Protein AF-A0A2G2AUM2-F1 (afdb_monomer)

Secondary structure (DSSP, 8-state):
--SSSHHHHHHHT-SSHHHHHHHHHHHHHHHHHTTTGGG--TT----THHHHHHHT--HHHHHHHHHHHHHHHHHHHHHHHHHHHHHHHHTTT-S----HHHHHHHHHHHHHHHHTT-HHHHHHHHHHHH---HHHHHHHHHHHHHHHHHH-HHHHHHHHHHHHHHTT-

Nearest PDB structures (foldseek):
  3afe-assembly1_D  TM=2.253E-01  e=3.120E+00  Mycobacterium tuberculosis
  4k0j-assembly2_E  TM=2.359E-01  e=4.151E+00  Cupriavidus metallidurans CH34
  7zqy-assembly1_C  TM=2.023E-01  e=3.431E+00  Thermochaetoides thermophila

Mean predicted aligned error: 3.91 Å

Radius of gyration: 15.8 Å; Cα contacts (8 Å, |Δi|>4): 182; chains: 1; bounding box: 36×36×43 Å

Solvent-accessible surface area (backbone atoms only — not comparable to full-atom values): 9398 Å² total; per-residue (Å²): 142,78,77,85,58,56,67,53,51,52,46,73,67,38,93,43,54,67,56,24,47,52,49,22,51,54,50,28,49,57,38,27,70,50,87,41,37,92,70,71,43,70,84,68,72,88,66,63,63,65,33,30,66,76,68,72,48,58,66,70,61,52,51,49,52,49,52,52,45,34,53,50,49,53,52,47,39,53,52,50,48,52,53,50,49,53,51,56,60,46,50,78,81,40,89,85,75,84,56,61,69,60,26,52,53,26,51,58,52,31,55,54,26,54,70,56,60,35,62,56,56,31,57,40,27,54,44,51,52,72,60,82,55,63,70,60,43,46,53,38,46,48,32,46,42,20,51,47,30,70,74,42,39,67,60,37,42,52,44,51,54,55,50,57,58,59,77,73,112

Structure (mmCIF, N/CA/C/O backbone):
data_AF-A0A2G2AUM2-F1
#
_entry.id   AF-A0A2G2AUM2-F1
#
loop_
_atom_site.group_PDB
_atom_site.id
_atom_site.type_symbol
_atom_site.label_atom_id
_atom_site.label_alt_id
_atom_site.label_comp_id
_atom_site.label_asym_id
_atom_site.label_entity_id
_atom_site.label_seq_id
_atom_site.pdbx_PDB_ins_code
_atom_site.Cartn_x
_atom_site.Cartn_y
_atom_site.Cartn_z
_atom_site.occupancy
_atom_site.B_iso_or_equiv
_atom_site.auth_seq_id
_atom_site.auth_comp_id
_atom_site.auth_asym_id
_atom_site.auth_atom_id
_atom_site.pdbx_PDB_model_num
ATOM 1 N N . MET A 1 1 ? 10.108 13.752 -17.654 1.00 34.56 1 MET A N 1
ATOM 2 C CA . MET A 1 1 ? 9.599 12.377 -17.464 1.00 34.56 1 MET A CA 1
ATOM 3 C C . MET A 1 1 ? 9.176 12.314 -15.997 1.00 34.56 1 MET A C 1
ATOM 5 O O . MET A 1 1 ? 9.895 11.766 -15.191 1.00 34.56 1 MET A O 1
ATOM 9 N N . ASP A 1 2 ? 8.094 13.023 -15.636 1.00 37.75 2 ASP A N 1
ATOM 10 C CA . ASP A 1 2 ? 7.874 13.553 -14.262 1.00 37.75 2 ASP A CA 1
ATOM 11 C C . ASP A 1 2 ? 6.519 13.171 -13.637 1.00 37.75 2 ASP A C 1
ATOM 13 O O . ASP A 1 2 ? 6.120 13.677 -12.591 1.00 37.75 2 ASP A O 1
ATOM 17 N N . THR A 1 3 ? 5.734 12.322 -14.298 1.00 42.06 3 THR A N 1
ATOM 18 C CA . THR A 1 3 ? 4.300 12.204 -13.984 1.00 42.06 3 THR A CA 1
ATOM 19 C C . THR A 1 3 ? 3.973 11.123 -12.947 1.00 42.06 3 THR A C 1
ATOM 21 O O . THR A 1 3 ? 2.879 11.147 -12.388 1.00 42.06 3 THR A O 1
ATOM 24 N N . ASN A 1 4 ? 4.909 10.216 -12.641 1.00 46.66 4 ASN A N 1
ATOM 25 C CA . ASN A 1 4 ? 4.619 8.977 -11.905 1.00 46.66 4 ASN A CA 1
ATOM 26 C C . ASN A 1 4 ? 4.802 9.034 -10.376 1.00 46.66 4 ASN A C 1
ATOM 28 O O . ASN A 1 4 ? 4.373 8.110 -9.700 1.00 46.66 4 ASN A O 1
ATOM 32 N N . ILE A 1 5 ? 5.369 10.107 -9.808 1.00 58.72 5 ILE A N 1
ATOM 33 C CA . ILE A 1 5 ? 5.572 10.247 -8.342 1.00 58.72 5 ILE A CA 1
ATOM 34 C C . ILE A 1 5 ? 4.572 11.257 -7.730 1.00 58.72 5 ILE A C 1
ATOM 36 O O . ILE A 1 5 ? 4.467 11.425 -6.516 1.00 58.72 5 ILE A O 1
ATOM 40 N N . LYS A 1 6 ? 3.754 11.920 -8.560 1.00 70.81 6 LYS A N 1
ATOM 41 C CA . LYS A 1 6 ? 2.962 13.088 -8.145 1.00 70.81 6 LYS A CA 1
ATOM 42 C C . LYS A 1 6 ? 1.960 12.794 -7.022 1.00 70.81 6 LYS A C 1
ATOM 44 O O . LYS A 1 6 ? 1.767 13.650 -6.164 1.00 70.81 6 LYS A O 1
ATOM 49 N N . TYR A 1 7 ? 1.310 11.627 -7.012 1.00 80.69 7 TYR A N 1
ATOM 50 C CA . TYR A 1 7 ? 0.273 11.346 -6.013 1.00 80.69 7 TYR A CA 1
ATOM 51 C C . TYR A 1 7 ? 0.832 10.972 -4.648 1.00 80.69 7 TYR A C 1
ATOM 53 O O . TYR A 1 7 ? 0.304 11.439 -3.642 1.00 80.69 7 TYR A O 1
ATOM 61 N N . ILE A 1 8 ? 1.915 10.202 -4.586 1.00 80.62 8 ILE A N 1
ATOM 62 C CA . ILE A 1 8 ? 2.506 9.882 -3.284 1.00 80.62 8 ILE A CA 1
ATOM 63 C C . ILE A 1 8 ? 3.195 11.107 -2.692 1.00 80.62 8 ILE A C 1
ATOM 65 O O . ILE A 1 8 ? 3.037 11.361 -1.502 1.00 80.62 8 ILE A O 1
ATOM 69 N N . ASP A 1 9 ? 3.826 11.946 -3.512 1.00 85.69 9 ASP A N 1
ATOM 70 C CA . ASP A 1 9 ? 4.330 13.238 -3.049 1.00 85.69 9 ASP A CA 1
ATOM 71 C C . ASP A 1 9 ? 3.231 14.106 -2.421 1.00 85.69 9 ASP A C 1
ATOM 73 O O . ASP A 1 9 ? 3.458 14.718 -1.378 1.00 85.69 9 ASP A O 1
ATOM 77 N N . LEU A 1 10 ? 2.028 14.134 -3.007 1.00 87.69 10 LEU A N 1
ATOM 78 C CA . LEU A 1 10 ? 0.884 14.850 -2.432 1.00 87.69 10 LEU A CA 1
ATOM 79 C C . LEU A 1 10 ? 0.480 14.289 -1.061 1.00 87.69 10 LEU A C 1
ATOM 81 O O . LEU A 1 10 ? 0.184 15.061 -0.146 1.00 87.69 10 LEU A O 1
ATOM 85 N N . LEU A 1 11 ? 0.503 12.966 -0.890 1.00 88.75 11 LEU A N 1
ATOM 86 C CA . LEU A 1 11 ? 0.212 12.324 0.395 1.00 88.75 11 LEU A CA 1
ATOM 87 C C . LEU A 1 11 ? 1.290 12.656 1.433 1.00 88.75 11 LEU A C 1
ATOM 89 O O . LEU A 1 11 ? 0.982 13.173 2.507 1.00 88.75 11 LEU A O 1
ATOM 93 N N . LEU A 1 12 ? 2.561 12.439 1.093 1.00 87.44 12 LEU A N 1
ATOM 94 C CA . LEU A 1 12 ? 3.686 12.621 2.012 1.00 87.44 12 LEU A CA 1
ATOM 95 C C . LEU A 1 12 ? 3.892 14.092 2.398 1.00 87.44 12 LEU A C 1
ATOM 97 O O . LEU A 1 12 ? 4.209 14.391 3.549 1.00 87.44 12 LEU A O 1
ATOM 101 N N . LYS A 1 13 ? 3.675 15.032 1.472 1.00 89.94 13 LYS A N 1
ATOM 102 C CA . LYS A 1 13 ? 3.875 16.477 1.691 1.00 89.94 13 LYS A CA 1
ATOM 103 C C . LYS A 1 13 ? 2.615 17.202 2.177 1.00 89.94 13 LYS A C 1
ATOM 105 O O . LYS A 1 13 ? 2.611 18.427 2.243 1.00 89.94 13 LYS A O 1
ATOM 110 N N . SER A 1 14 ? 1.553 16.478 2.534 1.00 91.50 14 SER A N 1
ATOM 111 C CA . SER A 1 14 ? 0.342 17.083 3.106 1.00 91.50 14 SER A CA 1
ATOM 112 C C . SER A 1 14 ? 0.668 17.872 4.383 1.00 91.50 14 SER A C 1
ATOM 114 O O . SER A 1 14 ? 1.454 17.418 5.208 1.00 91.50 14 SER A O 1
ATOM 116 N N . ASN A 1 15 ? 0.072 19.050 4.571 1.00 91.56 15 ASN A N 1
ATOM 117 C CA . ASN A 1 15 ? 0.380 19.945 5.698 1.00 91.56 15 ASN A CA 1
ATOM 118 C C . ASN A 1 15 ? -0.443 19.647 6.962 1.00 91.56 15 ASN A C 1
ATOM 120 O O . ASN A 1 15 ? -0.211 20.243 8.011 1.00 91.56 15 ASN A O 1
ATOM 124 N N . SER A 1 16 ? -1.439 18.767 6.860 1.00 96.06 16 SER A N 1
ATOM 125 C CA . SER A 1 16 ? -2.282 18.338 7.976 1.00 96.06 16 SER A CA 1
ATOM 126 C C . SER A 1 16 ? -2.841 16.938 7.731 1.00 96.06 16 SER A C 1
ATOM 128 O O . SER A 1 16 ? -2.901 16.483 6.586 1.00 96.06 16 SER A O 1
ATOM 130 N N . GLU A 1 17 ? -3.292 16.280 8.803 1.00 97.00 17 GLU A N 1
ATOM 131 C CA . GLU A 1 17 ? -4.007 14.999 8.736 1.00 97.00 17 GLU A CA 1
ATOM 132 C C . GLU A 1 17 ? -5.243 15.095 7.828 1.00 97.00 17 GLU A C 1
ATOM 134 O O . GLU A 1 17 ? -5.440 14.243 6.966 1.00 97.00 17 GLU A O 1
ATOM 139 N N . GLN A 1 18 ? -6.025 16.172 7.961 1.00 97.38 18 GLN A N 1
ATOM 140 C CA . GLN A 1 18 ? -7.240 16.387 7.174 1.00 97.38 18 GLN A CA 1
ATOM 141 C C . GLN A 1 18 ? -6.938 16.502 5.676 1.00 97.38 18 GLN A C 1
ATOM 143 O O . GLN A 1 18 ? -7.568 15.832 4.863 1.00 97.38 18 GLN A O 1
ATOM 148 N N . GLN A 1 19 ? -5.928 17.296 5.308 1.00 96.88 19 GLN A N 1
ATOM 149 C CA . GLN A 1 19 ? -5.515 17.422 3.910 1.00 96.88 19 GLN A CA 1
ATOM 150 C C . GLN A 1 19 ? -5.014 16.084 3.347 1.00 96.88 19 GLN A C 1
ATOM 152 O O . GLN A 1 19 ? -5.299 15.741 2.203 1.00 96.88 19 GLN A O 1
ATOM 157 N N . MET A 1 20 ? -4.275 15.314 4.147 1.00 97.19 20 MET A N 1
ATOM 158 C CA . 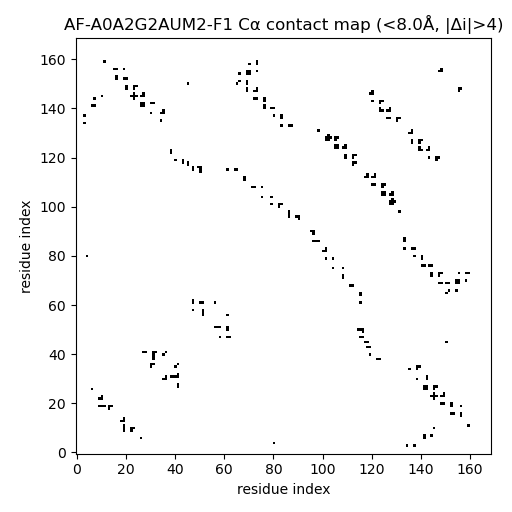MET A 1 20 ? -3.785 13.999 3.741 1.00 97.19 20 MET A CA 1
ATOM 159 C C . MET A 1 20 ? -4.935 13.013 3.519 1.00 97.19 20 MET A C 1
ATOM 161 O O . MET A 1 20 ? -4.917 12.263 2.545 1.00 97.19 20 MET A O 1
ATOM 165 N N . LEU A 1 21 ? -5.945 13.039 4.391 1.00 97.00 21 LEU A N 1
ATOM 166 C CA . LEU A 1 21 ? -7.158 12.240 4.258 1.00 97.00 21 LEU A CA 1
ATOM 167 C C . LEU A 1 21 ? -7.942 12.605 2.989 1.00 97.00 21 LEU A C 1
ATOM 169 O O . LEU A 1 21 ? -8.374 11.713 2.260 1.00 97.00 21 LEU A O 1
ATOM 173 N N . GLU A 1 22 ? -8.116 13.893 2.700 1.00 96.62 22 GLU A N 1
ATOM 174 C CA . GLU A 1 22 ? -8.769 14.366 1.470 1.00 96.62 22 GLU A CA 1
ATOM 175 C C . GLU A 1 22 ? -8.015 13.880 0.227 1.00 96.62 22 GLU A C 1
ATOM 177 O O . GLU A 1 22 ? -8.595 13.210 -0.629 1.00 96.62 22 GLU A O 1
ATOM 182 N N . ASN A 1 23 ? -6.696 14.089 0.192 1.00 95.88 23 ASN A N 1
ATOM 183 C CA . ASN A 1 23 ? -5.840 13.609 -0.891 1.00 95.88 23 ASN A CA 1
ATOM 184 C C . ASN A 1 23 ? -5.935 12.083 -1.067 1.00 95.88 23 ASN A C 1
ATOM 186 O O . ASN A 1 23 ? -6.045 11.592 -2.191 1.00 95.88 23 ASN A O 1
ATOM 190 N N . ALA A 1 24 ? -5.915 11.318 0.030 1.00 96.25 24 ALA A N 1
ATOM 191 C CA . ALA A 1 24 ? -6.027 9.861 -0.006 1.00 96.25 24 ALA A CA 1
ATOM 192 C C . ALA A 1 24 ? -7.376 9.403 -0.573 1.00 96.25 24 ALA A C 1
ATOM 194 O O . ALA A 1 24 ? -7.408 8.488 -1.399 1.00 96.25 24 ALA A O 1
ATOM 195 N N . ASN A 1 25 ? -8.480 10.052 -0.195 1.00 95.38 25 ASN A N 1
ATOM 196 C CA . ASN A 1 25 ? -9.798 9.754 -0.757 1.00 95.38 25 ASN A CA 1
ATOM 197 C C . ASN A 1 25 ? -9.853 10.028 -2.263 1.00 95.38 25 ASN A C 1
ATOM 199 O O . ASN A 1 25 ? -10.326 9.172 -3.016 1.00 95.38 25 ASN A O 1
ATOM 203 N N . ASP A 1 26 ? -9.335 11.171 -2.712 1.00 94.62 26 ASP A N 1
ATOM 204 C CA . ASP A 1 26 ? -9.346 11.561 -4.125 1.00 94.62 26 ASP A CA 1
ATOM 205 C C . ASP A 1 26 ? -8.499 10.618 -4.986 1.00 94.62 26 ASP A C 1
ATOM 207 O O . ASP A 1 26 ? -8.955 10.116 -6.021 1.00 94.62 26 ASP A O 1
ATOM 211 N N . ILE A 1 27 ? -7.276 10.325 -4.535 1.00 94.06 27 ILE A N 1
ATOM 212 C CA . ILE A 1 27 ? -6.354 9.402 -5.208 1.00 94.06 27 ILE A CA 1
ATOM 213 C C . ILE A 1 27 ? -6.965 8.002 -5.255 1.00 94.06 27 ILE A C 1
ATOM 215 O O . ILE A 1 27 ? -7.055 7.398 -6.329 1.00 94.06 27 ILE A O 1
ATOM 219 N N . SER A 1 28 ? -7.435 7.498 -4.109 1.00 94.25 28 SER A N 1
ATOM 220 C CA . SER A 1 28 ? -8.050 6.176 -4.012 1.00 94.25 28 SER A CA 1
ATOM 221 C C . SER A 1 28 ? -9.259 6.055 -4.934 1.00 94.25 28 SER A C 1
ATOM 223 O O . SER A 1 28 ? -9.339 5.092 -5.699 1.00 94.25 28 SER A O 1
ATOM 225 N N . SER A 1 29 ? -10.167 7.029 -4.916 1.00 93.31 29 SER A N 1
ATOM 226 C CA . SER A 1 29 ? -11.381 7.017 -5.736 1.00 93.31 29 SER A CA 1
ATOM 227 C C . SER A 1 29 ? -11.048 7.090 -7.223 1.00 93.31 29 SER A C 1
ATOM 229 O O . SER A 1 29 ? -11.551 6.287 -8.008 1.00 93.31 29 SER A O 1
ATOM 231 N N . SER A 1 30 ? -10.152 7.997 -7.622 1.00 93.38 30 SER A N 1
ATOM 232 C CA . SER A 1 30 ? -9.758 8.161 -9.025 1.00 93.38 30 SER A CA 1
ATOM 233 C C . SER A 1 30 ? -9.116 6.893 -9.592 1.00 93.38 30 SER A C 1
ATOM 235 O O . SER A 1 30 ? -9.472 6.474 -10.694 1.00 93.38 30 SER A O 1
ATOM 237 N N . ILE A 1 31 ? -8.206 6.257 -8.848 1.00 93.75 31 ILE A N 1
ATOM 238 C CA . ILE A 1 31 ? -7.498 5.058 -9.317 1.00 93.75 31 ILE A CA 1
ATOM 239 C C . ILE A 1 31 ? -8.408 3.824 -9.273 1.00 93.75 31 ILE A C 1
ATOM 241 O O . ILE A 1 31 ? -8.468 3.072 -10.249 1.00 93.75 31 ILE A O 1
ATOM 245 N N . SER A 1 32 ? -9.146 3.622 -8.176 1.00 92.62 32 SER A N 1
ATOM 246 C CA . SER A 1 32 ? -9.996 2.436 -7.997 1.00 92.62 32 SER A CA 1
ATOM 247 C C . SER A 1 32 ? -11.200 2.395 -8.934 1.00 92.62 32 SER A C 1
ATOM 249 O O . SER A 1 32 ? -11.597 1.308 -9.334 1.00 92.62 32 SER A O 1
ATOM 251 N N . LEU A 1 33 ? -11.759 3.543 -9.329 1.00 91.94 33 LEU A N 1
ATOM 252 C CA . LEU A 1 33 ? -12.867 3.601 -10.292 1.00 91.94 33 LEU A CA 1
ATOM 253 C C . LEU A 1 33 ? -12.407 3.535 -11.753 1.00 91.94 33 LEU A C 1
ATOM 255 O O . LEU A 1 33 ? -13.226 3.285 -12.636 1.00 91.94 33 LEU A O 1
ATOM 259 N N . LYS A 1 34 ? -11.119 3.769 -12.023 1.00 93.44 34 LYS A N 1
ATOM 260 C CA . LYS A 1 34 ? -10.551 3.775 -13.377 1.00 93.44 34 LYS A CA 1
ATOM 261 C C . LYS A 1 34 ? -9.619 2.582 -13.559 1.00 93.44 34 LYS A C 1
ATOM 263 O O . LYS A 1 34 ? -10.081 1.481 -13.857 1.00 93.44 34 LYS A O 1
ATOM 268 N N . THR A 1 35 ? -8.321 2.791 -13.347 1.00 93.12 35 THR A N 1
ATOM 269 C CA . THR A 1 35 ? -7.249 1.830 -13.632 1.00 93.12 35 THR A CA 1
ATOM 270 C C . THR A 1 35 ? -7.439 0.500 -12.909 1.00 93.12 35 THR A C 1
ATOM 272 O O . THR A 1 35 ? -7.214 -0.548 -13.502 1.00 93.12 35 THR A O 1
ATOM 275 N N . LEU A 1 36 ? -7.895 0.529 -11.653 1.00 94.94 36 LEU A N 1
ATOM 276 C CA . LEU A 1 36 ? -8.071 -0.670 -10.825 1.00 94.94 36 LEU A CA 1
ATOM 277 C C . LEU A 1 36 ? -9.541 -1.090 -10.669 1.00 94.94 36 LEU A C 1
ATOM 279 O O . LEU A 1 36 ? -9.872 -1.842 -9.751 1.00 94.94 36 LEU A O 1
ATOM 283 N N . SER A 1 37 ? -10.424 -0.637 -11.565 1.00 93.31 37 SER A N 1
ATOM 284 C CA . SER A 1 37 ? -11.865 -0.945 -11.527 1.00 93.31 37 SER A CA 1
ATOM 285 C C . SER A 1 37 ? -12.155 -2.445 -11.442 1.00 93.31 37 SER A C 1
ATOM 287 O O . SER A 1 37 ? -13.001 -2.866 -10.653 1.00 93.31 37 SER A O 1
ATOM 289 N N . GLY A 1 38 ? -11.380 -3.269 -12.153 1.00 93.69 38 GLY A N 1
ATOM 290 C CA . GLY A 1 38 ? -11.501 -4.730 -12.123 1.00 93.69 38 GLY A CA 1
ATOM 291 C C . GLY A 1 38 ? -11.246 -5.378 -10.754 1.00 93.69 38 GLY A C 1
ATOM 292 O O . GLY A 1 38 ? -11.668 -6.513 -10.536 1.00 93.69 38 GLY A O 1
ATOM 293 N N . LEU A 1 39 ? -10.606 -4.682 -9.805 1.00 94.31 39 LEU A N 1
ATOM 294 C CA . LEU A 1 39 ? -10.358 -5.215 -8.459 1.00 94.31 39 LEU A CA 1
ATOM 295 C C . LEU A 1 39 ? -11.584 -5.112 -7.538 1.00 94.31 39 LEU A C 1
ATOM 297 O O . LEU A 1 39 ? -11.643 -5.810 -6.521 1.00 94.31 39 LEU A O 1
ATOM 301 N N . ASN A 1 40 ? -12.580 -4.287 -7.883 1.00 92.50 40 ASN A N 1
ATOM 302 C CA . ASN A 1 40 ? -13.785 -4.063 -7.075 1.00 92.50 40 ASN A CA 1
ATOM 303 C C . ASN A 1 40 ? -13.461 -3.663 -5.619 1.00 92.50 40 ASN A C 1
ATOM 305 O O . ASN A 1 40 ? -13.966 -4.263 -4.670 1.00 92.50 40 ASN A O 1
ATOM 309 N N . ILE A 1 41 ? -12.567 -2.682 -5.442 1.00 92.38 41 ILE A N 1
ATOM 310 C CA . ILE A 1 41 ? -12.084 -2.219 -4.124 1.00 92.38 41 ILE A CA 1
ATOM 311 C C . ILE A 1 41 ? -12.661 -0.866 -3.684 1.00 92.38 41 ILE A C 1
ATOM 313 O O . ILE A 1 41 ? -12.498 -0.484 -2.531 1.00 92.38 41 ILE A O 1
ATOM 317 N N . HIS A 1 42 ? -13.353 -0.140 -4.568 1.00 89.31 42 HIS A N 1
ATOM 318 C CA . HIS A 1 42 ? -13.724 1.260 -4.321 1.00 89.31 42 HIS A CA 1
ATOM 319 C C . HIS A 1 42 ? -14.666 1.450 -3.116 1.00 89.31 42 HIS A C 1
ATOM 321 O O . HIS A 1 42 ? -14.541 2.425 -2.383 1.00 89.31 42 HIS A O 1
ATOM 327 N N . ASN A 1 43 ? -15.601 0.516 -2.906 1.00 87.06 43 ASN A N 1
ATOM 328 C CA . ASN A 1 43 ? -16.587 0.560 -1.818 1.00 87.06 43 ASN A CA 1
ATOM 329 C C . ASN A 1 43 ? -16.150 -0.210 -0.574 1.00 87.06 43 ASN A C 1
ATOM 331 O O . ASN A 1 43 ? -16.921 -0.323 0.378 1.00 87.06 43 ASN A O 1
ATOM 335 N N . TYR A 1 44 ? -14.959 -0.809 -0.586 1.00 90.88 44 TYR A N 1
ATOM 336 C CA . TYR A 1 44 ? -14.533 -1.604 0.550 1.00 90.88 44 TYR A CA 1
ATOM 337 C C . TYR A 1 44 ? -14.296 -0.694 1.756 1.00 90.88 44 TYR A C 1
ATOM 339 O O . TYR A 1 44 ? -13.628 0.337 1.652 1.00 90.88 44 TYR A O 1
ATOM 347 N N . LYS A 1 45 ? -14.829 -1.094 2.907 1.00 90.06 45 LYS A N 1
ATOM 348 C CA . LYS A 1 45 ? -14.545 -0.480 4.197 1.00 90.06 45 LYS A CA 1
ATOM 349 C C . LYS A 1 45 ? -14.129 -1.594 5.138 1.00 90.06 45 LYS A C 1
ATOM 351 O O . LYS A 1 45 ? -14.892 -2.531 5.352 1.00 90.06 45 LYS A O 1
ATOM 356 N N . TYR A 1 46 ? -12.915 -1.487 5.657 1.00 93.81 46 TYR A N 1
ATOM 357 C CA . TYR A 1 46 ? -12.402 -2.447 6.616 1.00 93.81 46 TYR A CA 1
ATOM 358 C C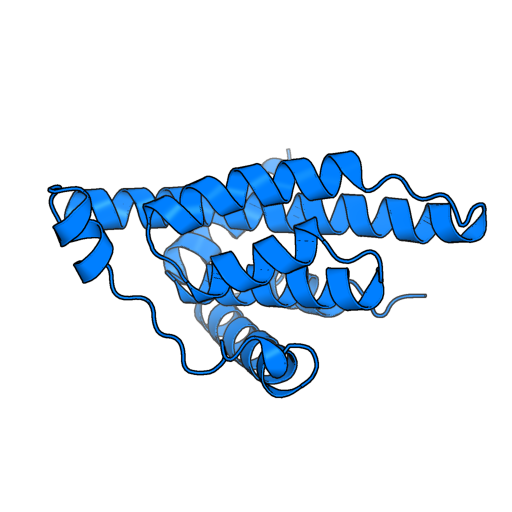 . TYR A 1 46 ? -13.207 -2.381 7.922 1.00 93.81 46 TYR A C 1
ATOM 360 O O . TYR A 1 46 ? -13.495 -1.289 8.420 1.00 93.81 46 TYR A O 1
ATOM 368 N N . THR A 1 47 ? -13.549 -3.548 8.468 1.00 92.44 47 THR A N 1
ATOM 369 C CA . THR A 1 47 ? -13.980 -3.708 9.860 1.00 92.44 47 THR A CA 1
ATOM 370 C C . THR A 1 47 ? -13.137 -4.812 10.504 1.00 92.44 47 THR A C 1
ATOM 372 O O . THR A 1 47 ? -12.833 -5.807 9.841 1.00 92.44 47 THR A O 1
ATOM 375 N N . PRO A 1 48 ? -12.728 -4.653 11.774 1.00 92.81 48 PRO A N 1
ATOM 376 C CA . PRO A 1 48 ? -11.865 -5.624 12.439 1.00 92.81 48 PRO A CA 1
ATOM 377 C C . PRO A 1 48 ? -12.600 -6.908 12.844 1.00 92.81 48 PRO A C 1
ATOM 379 O O . PRO A 1 48 ? -11.942 -7.875 13.207 1.00 92.81 48 PRO A O 1
ATOM 382 N N . ASP A 1 49 ? -13.935 -6.940 12.765 1.00 93.50 49 ASP A N 1
ATOM 383 C CA . ASP A 1 49 ? -14.787 -8.012 13.302 1.00 93.50 49 ASP A CA 1
ATOM 384 C C . ASP A 1 49 ? -14.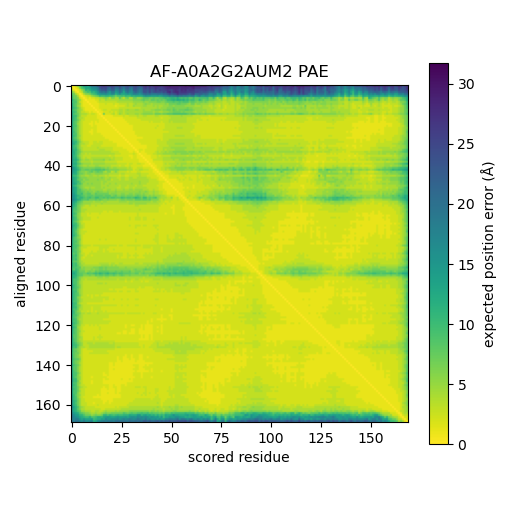371 -9.411 12.835 1.00 93.50 49 ASP A C 1
ATOM 386 O O . ASP A 1 49 ? -14.248 -10.321 13.649 1.00 93.50 49 ASP A O 1
ATOM 390 N N . ILE A 1 50 ? -14.079 -9.571 11.539 1.00 91.94 50 ILE A N 1
ATOM 391 C CA . ILE A 1 50 ? -13.664 -10.865 10.976 1.00 91.94 50 ILE A CA 1
ATOM 392 C C . ILE A 1 50 ? -12.310 -11.291 11.556 1.00 91.94 50 ILE A C 1
ATOM 394 O O . ILE A 1 50 ? -12.117 -12.448 11.918 1.00 91.94 50 ILE A O 1
ATOM 398 N N . ALA A 1 51 ? -11.360 -10.359 11.663 1.00 93.25 51 ALA A N 1
ATOM 399 C CA . ALA A 1 51 ? -10.043 -10.655 12.215 1.00 93.25 51 ALA A CA 1
ATOM 400 C C . ALA A 1 51 ? -10.121 -10.967 13.719 1.00 93.25 51 ALA A C 1
ATOM 402 O O . ALA A 1 51 ? -9.451 -11.887 14.176 1.00 93.25 51 ALA A O 1
ATOM 403 N N . ILE A 1 52 ? -10.968 -10.251 14.467 1.00 93.94 52 ILE A N 1
ATOM 404 C CA . ILE A 1 52 ? -11.261 -10.513 15.886 1.00 93.94 52 ILE A CA 1
ATOM 405 C C . ILE A 1 52 ? -11.806 -11.935 16.057 1.00 93.94 52 ILE A C 1
ATOM 407 O O . ILE A 1 52 ? -11.278 -12.704 16.862 1.00 93.94 52 ILE A O 1
ATOM 411 N N . GLU A 1 53 ? -12.837 -12.292 15.286 1.00 94.25 53 GLU A N 1
ATOM 412 C CA . GLU A 1 53 ? -13.496 -13.597 15.366 1.00 94.25 53 GLU A CA 1
ATOM 413 C C . GLU A 1 53 ? -12.530 -14.741 15.038 1.00 94.25 53 GLU A C 1
ATOM 415 O O . GLU A 1 53 ? -12.431 -15.709 15.791 1.00 94.25 53 GLU A O 1
ATOM 420 N N . GLU A 1 54 ? -11.780 -14.625 13.943 1.00 93.25 54 GLU A N 1
ATOM 421 C CA . GLU A 1 54 ? -10.928 -15.712 13.462 1.00 93.25 54 GLU A CA 1
ATOM 422 C C . GLU A 1 54 ? -9.617 -15.865 14.243 1.00 93.25 54 GLU A C 1
ATOM 424 O O . GLU A 1 54 ? -9.108 -16.981 14.369 1.00 93.25 54 GLU A O 1
ATOM 429 N N . LEU A 1 55 ? -9.051 -14.769 14.759 1.00 91.06 55 LEU A N 1
ATOM 430 C CA . LEU A 1 55 ? -7.818 -14.813 15.551 1.00 91.06 55 LEU A CA 1
ATOM 431 C C . LEU A 1 55 ? -8.086 -15.071 17.039 1.00 91.06 55 LEU A C 1
ATOM 433 O O . LEU A 1 55 ? -7.157 -15.428 17.764 1.00 91.06 55 LEU A O 1
ATOM 437 N N . GLY A 1 56 ? -9.331 -14.912 17.498 1.00 92.25 56 GLY A N 1
ATOM 438 C CA . GLY A 1 56 ? -9.711 -15.133 18.894 1.00 92.25 56 GLY A CA 1
ATOM 439 C C . GLY A 1 56 ? -9.025 -14.172 19.868 1.00 92.25 56 GLY A C 1
ATOM 440 O O . GLY A 1 56 ? -8.771 -14.542 21.015 1.00 92.25 56 GLY A O 1
ATOM 441 N N . ILE A 1 57 ? -8.695 -12.963 19.407 1.00 93.19 57 ILE A N 1
ATOM 442 C CA . ILE A 1 57 ? -8.052 -11.913 20.206 1.00 93.19 57 ILE A CA 1
ATOM 443 C C . ILE A 1 57 ? -8.966 -10.703 20.356 1.00 93.19 57 ILE A C 1
ATOM 445 O O . ILE A 1 57 ? -9.881 -10.495 19.563 1.00 93.19 57 ILE A O 1
ATOM 449 N N . ASP A 1 58 ? -8.737 -9.913 21.401 1.00 94.31 58 ASP A N 1
ATOM 450 C CA . ASP A 1 58 ? -9.560 -8.747 21.686 1.00 94.31 58 ASP A CA 1
ATOM 451 C C . ASP A 1 58 ? -9.379 -7.629 20.646 1.00 94.31 58 ASP A C 1
ATOM 453 O O . ASP A 1 58 ? -8.362 -7.526 19.954 1.00 94.31 58 ASP A O 1
ATOM 457 N N . SER A 1 59 ? -10.389 -6.762 20.557 1.00 94.62 59 SER A N 1
ATOM 458 C CA . SER A 1 59 ? -10.413 -5.671 19.584 1.00 94.62 59 SER A CA 1
ATOM 459 C C . SER A 1 59 ? -9.250 -4.696 19.757 1.00 94.62 59 SER A C 1
ATOM 461 O O . SER A 1 59 ? -8.737 -4.201 18.759 1.00 94.62 59 SER A O 1
ATOM 463 N N . SER A 1 60 ? -8.796 -4.452 20.992 1.00 95.38 60 SER A N 1
ATOM 464 C CA . SER A 1 60 ? -7.706 -3.506 21.247 1.00 95.38 60 SER A CA 1
ATOM 465 C C . SER A 1 60 ? -6.374 -4.020 20.704 1.00 95.38 60 SER A C 1
ATOM 467 O O . SER A 1 60 ? -5.594 -3.244 20.151 1.00 95.38 60 SER A O 1
ATOM 469 N N . LEU A 1 61 ? -6.141 -5.335 20.767 1.00 96.12 61 LEU A N 1
ATOM 470 C CA . LEU A 1 61 ? -4.972 -5.948 20.149 1.00 96.12 61 LEU A CA 1
ATOM 471 C C . LEU A 1 61 ? -5.050 -5.905 18.615 1.00 96.12 61 LEU A C 1
ATOM 473 O O . LEU A 1 61 ? -4.044 -5.627 17.967 1.00 96.12 61 LEU A O 1
ATOM 477 N N . ILE A 1 62 ? -6.226 -6.117 18.012 1.00 96.44 62 ILE A N 1
ATOM 478 C CA . ILE A 1 62 ? -6.394 -5.967 16.554 1.00 96.44 62 ILE A CA 1
ATOM 479 C C . ILE A 1 62 ? -6.141 -4.527 16.108 1.00 96.44 62 ILE A C 1
ATOM 481 O O . ILE A 1 62 ? -5.456 -4.315 15.110 1.00 96.44 62 ILE A O 1
ATOM 485 N N . GLU A 1 63 ? -6.652 -3.542 16.843 1.00 95.38 63 GLU A N 1
ATOM 486 C CA . GLU A 1 63 ? -6.408 -2.124 16.566 1.00 95.38 63 GLU A CA 1
ATOM 487 C C . GLU A 1 63 ? -4.908 -1.798 16.598 1.00 95.38 63 GLU A C 1
ATOM 489 O O . GLU A 1 63 ? -4.400 -1.171 15.669 1.00 95.38 63 GLU A O 1
ATOM 494 N N . GLN A 1 64 ? -4.171 -2.310 17.590 1.00 96.44 64 GLN A N 1
ATOM 495 C CA . GLN A 1 64 ? -2.711 -2.163 17.654 1.00 96.44 64 GLN A CA 1
ATOM 496 C C . GLN A 1 64 ? -2.004 -2.810 16.458 1.00 96.44 64 GLN A C 1
ATOM 498 O O . GLN A 1 64 ? -1.116 -2.200 15.864 1.00 96.44 64 GLN A O 1
ATOM 503 N N . LEU A 1 65 ? -2.412 -4.020 16.064 1.00 97.38 65 LEU A N 1
ATOM 504 C CA . LEU A 1 65 ? -1.833 -4.696 14.900 1.00 97.38 65 LEU A CA 1
ATOM 505 C C . LEU A 1 65 ? -2.122 -3.946 13.593 1.00 97.38 65 LEU A C 1
ATOM 507 O O . LEU A 1 65 ? -1.280 -3.933 12.694 1.00 97.38 65 LEU A O 1
ATOM 511 N N . VAL A 1 66 ? -3.290 -3.310 13.477 1.00 97.38 66 VAL A N 1
ATOM 512 C CA . VAL A 1 66 ? -3.621 -2.435 12.345 1.00 97.38 66 VAL A CA 1
ATOM 513 C C . VAL A 1 66 ? -2.727 -1.198 12.351 1.00 97.38 66 VAL A C 1
ATOM 515 O O . VAL A 1 66 ? -2.170 -0.868 11.305 1.00 97.38 66 VAL A O 1
ATOM 518 N N . ASP A 1 67 ? -2.518 -0.552 13.497 1.00 97.31 67 ASP A N 1
ATOM 519 C CA . ASP A 1 67 ? -1.623 0.606 13.608 1.00 97.31 67 ASP A CA 1
ATOM 520 C C . ASP A 1 67 ? -0.168 0.250 13.251 1.00 97.31 67 ASP A C 1
ATOM 522 O O . ASP A 1 67 ? 0.496 0.977 12.500 1.00 97.31 67 ASP A O 1
ATOM 526 N N . ASP A 1 68 ? 0.320 -0.903 13.711 1.00 97.88 68 ASP A N 1
ATOM 527 C CA . ASP A 1 68 ? 1.632 -1.440 13.341 1.00 97.88 68 ASP A CA 1
ATOM 528 C C . ASP A 1 68 ? 1.723 -1.743 11.846 1.00 97.88 68 ASP A C 1
ATOM 530 O O . ASP A 1 68 ? 2.722 -1.417 11.191 1.00 97.88 68 ASP A O 1
ATOM 534 N N . TYR A 1 69 ? 0.665 -2.309 11.269 1.00 98.38 69 TYR A N 1
ATOM 535 C CA . TYR A 1 69 ? 0.622 -2.564 9.840 1.00 98.38 69 TYR A CA 1
ATOM 536 C C . TYR A 1 69 ? 0.593 -1.270 9.021 1.00 98.38 69 TYR A C 1
ATOM 538 O O . TYR A 1 69 ? 1.270 -1.191 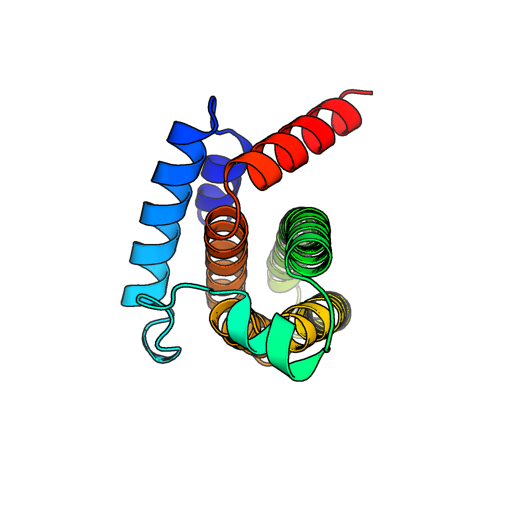7.997 1.00 98.38 69 TYR A O 1
ATOM 546 N N . ILE A 1 70 ? -0.093 -0.222 9.483 1.00 98.00 70 ILE A N 1
ATOM 547 C CA . ILE A 1 70 ? -0.063 1.104 8.851 1.00 98.00 70 ILE A CA 1
ATOM 548 C C . ILE A 1 70 ? 1.362 1.663 8.869 1.00 98.00 70 ILE A C 1
ATOM 550 O O . ILE A 1 70 ? 1.864 2.124 7.840 1.00 98.00 70 ILE A O 1
ATOM 554 N N . ASN A 1 71 ? 2.069 1.542 9.996 1.00 96.75 71 ASN A N 1
ATOM 555 C CA . ASN A 1 71 ? 3.478 1.930 10.073 1.00 96.75 71 ASN A CA 1
ATOM 556 C C . ASN A 1 71 ? 4.339 1.187 9.038 1.00 96.75 71 ASN A C 1
ATOM 558 O O . ASN A 1 71 ? 5.219 1.785 8.410 1.00 96.75 71 ASN A O 1
ATOM 562 N N . GLN A 1 72 ? 4.1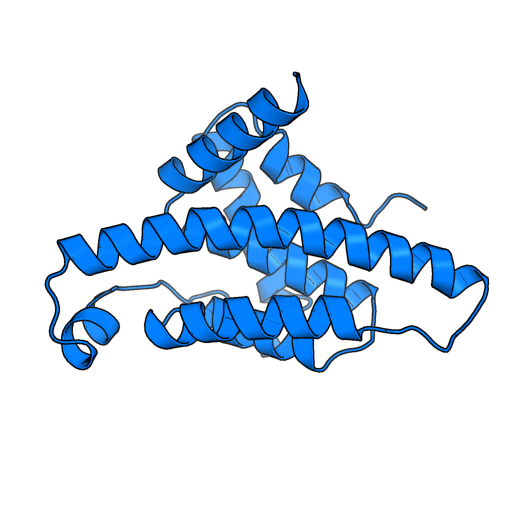06 -0.114 8.872 1.00 97.56 72 GLN A N 1
ATOM 563 C CA . GLN A 1 72 ? 4.837 -0.958 7.932 1.00 97.56 72 GLN A CA 1
ATOM 564 C C . GLN A 1 72 ? 4.498 -0.640 6.468 1.00 97.56 72 GLN A C 1
ATOM 566 O O . GLN A 1 72 ? 5.410 -0.518 5.643 1.00 97.56 72 GLN A O 1
ATOM 571 N N . ILE A 1 73 ? 3.214 -0.510 6.124 1.00 97.94 73 ILE A N 1
ATOM 572 C CA . ILE A 1 73 ? 2.774 -0.352 4.734 1.00 97.94 73 ILE A CA 1
ATOM 573 C C . ILE A 1 73 ? 3.150 1.021 4.183 1.00 97.94 73 ILE A C 1
ATOM 575 O O . ILE A 1 73 ? 3.554 1.103 3.028 1.00 97.94 73 ILE A O 1
ATOM 579 N N . ILE A 1 74 ? 3.125 2.078 5.002 1.00 96.12 74 ILE A N 1
ATOM 580 C CA . ILE A 1 74 ? 3.565 3.419 4.590 1.00 96.12 74 ILE A CA 1
ATOM 581 C C . ILE A 1 74 ? 5.057 3.425 4.248 1.00 96.12 74 ILE A C 1
ATOM 583 O O . ILE A 1 74 ? 5.439 3.908 3.184 1.00 96.12 74 ILE A O 1
ATOM 587 N N . LYS A 1 75 ? 5.901 2.821 5.094 1.00 95.19 75 LYS A N 1
ATOM 588 C CA . LYS A 1 75 ? 7.335 2.656 4.793 1.00 95.19 75 LYS A CA 1
ATOM 589 C C . LYS A 1 75 ? 7.549 1.827 3.531 1.00 95.19 75 LYS A C 1
ATOM 591 O O . LYS A 1 75 ? 8.350 2.193 2.682 1.00 95.19 75 LYS A O 1
ATOM 596 N N . SER A 1 76 ? 6.786 0.745 3.387 1.00 96.88 76 SER A N 1
ATOM 597 C CA . SER A 1 76 ? 6.855 -0.105 2.199 1.00 96.88 76 SER A CA 1
ATOM 598 C C . SER A 1 76 ? 6.442 0.650 0.935 1.00 96.88 76 SER A C 1
ATOM 600 O O . SER A 1 76 ? 7.053 0.436 -0.100 1.00 96.88 76 SER A O 1
ATOM 602 N N . CYS A 1 77 ? 5.457 1.553 1.001 1.00 96.06 77 CYS A N 1
ATOM 603 C CA . CYS A 1 77 ? 5.062 2.398 -0.130 1.00 96.06 77 CYS A CA 1
ATOM 604 C C . CYS A 1 77 ? 6.200 3.302 -0.601 1.00 96.06 77 CYS A C 1
ATOM 606 O O . CYS A 1 77 ? 6.379 3.440 -1.805 1.00 96.06 77 CYS A O 1
ATOM 608 N N . ILE A 1 78 ? 6.989 3.861 0.319 1.00 93.12 78 ILE A N 1
ATOM 609 C CA . ILE A 1 78 ? 8.180 4.647 -0.033 1.00 93.12 78 ILE A CA 1
ATOM 610 C C . ILE A 1 78 ? 9.184 3.756 -0.777 1.00 93.12 78 ILE A C 1
ATOM 612 O O . ILE A 1 78 ? 9.534 4.059 -1.914 1.00 93.12 78 ILE A O 1
ATOM 616 N N . SER A 1 79 ? 9.536 2.598 -0.210 1.00 95.38 79 SER A N 1
ATOM 617 C CA . SER A 1 79 ? 10.466 1.664 -0.860 1.00 95.38 79 SER A CA 1
ATOM 618 C C . SER A 1 79 ? 9.948 1.124 -2.198 1.00 95.38 79 SER A C 1
ATOM 620 O O . SER A 1 79 ? 10.717 0.958 -3.137 1.00 95.38 79 SER A O 1
ATOM 622 N N . PHE A 1 80 ? 8.641 0.880 -2.336 1.00 97.00 80 PHE A N 1
ATOM 623 C CA . PHE A 1 80 ? 8.049 0.474 -3.612 1.00 97.00 80 PHE A CA 1
ATOM 624 C C . PHE A 1 80 ? 8.278 1.519 -4.705 1.00 97.00 80 PHE A C 1
ATOM 626 O O . PHE A 1 80 ? 8.569 1.145 -5.837 1.00 97.00 80 PHE A O 1
ATOM 633 N N . ILE A 1 81 ? 8.139 2.808 -4.391 1.00 93.25 81 ILE A N 1
ATOM 634 C CA . ILE A 1 81 ? 8.368 3.884 -5.364 1.00 93.25 81 ILE A CA 1
ATOM 635 C C . ILE A 1 81 ? 9.832 3.953 -5.752 1.00 93.25 81 ILE A C 1
ATOM 637 O O . ILE A 1 81 ? 10.117 4.099 -6.935 1.00 93.25 81 ILE A O 1
ATOM 641 N N . GLU A 1 82 ? 10.737 3.853 -4.778 1.00 93.38 82 GLU A N 1
ATOM 642 C CA . GLU A 1 82 ? 12.181 3.855 -5.026 1.00 93.38 82 GLU A CA 1
ATOM 643 C C . GLU A 1 82 ? 12.539 2.743 -6.018 1.00 93.38 82 GLU A C 1
ATOM 645 O O . GLU A 1 82 ? 13.089 3.022 -7.082 1.00 93.38 82 GLU A O 1
ATOM 650 N N . TYR A 1 83 ? 12.090 1.512 -5.756 1.00 95.75 83 TYR A N 1
ATOM 651 C CA . TYR A 1 83 ? 12.318 0.386 -6.662 1.00 95.75 83 TYR A CA 1
ATOM 652 C C . TYR A 1 83 ? 11.639 0.558 -8.022 1.00 95.75 83 TYR A C 1
ATOM 654 O O . TYR A 1 83 ? 12.232 0.234 -9.048 1.00 95.75 83 TYR A O 1
ATOM 662 N N . LEU A 1 84 ? 10.405 1.067 -8.074 1.00 95.44 84 LEU A N 1
ATOM 663 C CA . LEU A 1 84 ? 9.748 1.335 -9.355 1.00 95.44 84 LEU A CA 1
ATOM 664 C C . LEU A 1 84 ? 10.489 2.407 -10.160 1.00 95.44 84 LEU A C 1
ATOM 666 O O . LEU A 1 84 ? 10.584 2.265 -11.376 1.00 95.44 84 LEU A O 1
ATOM 670 N N . GLY A 1 85 ? 11.038 3.431 -9.503 1.00 93.31 85 GLY A N 1
ATOM 671 C CA . GLY A 1 85 ? 11.888 4.445 -10.125 1.00 93.31 85 GLY A CA 1
ATOM 672 C C . GLY A 1 85 ? 13.157 3.834 -10.714 1.00 93.31 85 GLY A C 1
ATOM 673 O O . GLY A 1 85 ? 13.425 4.018 -11.899 1.00 93.31 85 GLY A O 1
ATOM 674 N N . GLU A 1 86 ? 13.866 3.013 -9.936 1.00 94.69 86 GLU A N 1
ATOM 675 C CA . GLU A 1 86 ? 15.055 2.285 -10.401 1.00 94.69 86 GLU A CA 1
ATOM 676 C C . GLU A 1 86 ? 14.751 1.398 -11.620 1.00 94.69 86 GLU A C 1
ATOM 678 O O . GLU A 1 86 ? 15.487 1.411 -12.610 1.00 94.69 86 GLU A O 1
ATOM 683 N N . LEU A 1 87 ? 13.638 0.657 -11.596 1.00 95.69 87 LEU A N 1
ATOM 684 C CA . LEU A 1 87 ? 13.205 -0.166 -12.730 1.00 95.69 87 LEU A CA 1
ATOM 685 C C . LEU A 1 87 ? 12.859 0.679 -13.958 1.00 95.69 87 LEU A C 1
ATOM 687 O O . LEU A 1 87 ? 13.120 0.268 -15.091 1.00 95.69 87 LEU A O 1
ATOM 691 N N . GLN A 1 88 ? 12.269 1.852 -13.749 1.00 94.06 88 GLN A N 1
ATOM 692 C CA . GLN A 1 88 ? 11.881 2.756 -14.823 1.00 94.06 88 GLN A CA 1
ATOM 693 C C . GLN A 1 88 ? 13.105 3.395 -15.493 1.00 94.06 88 GLN A C 1
ATOM 695 O O . GLN A 1 88 ? 13.133 3.489 -16.723 1.00 94.06 88 GLN A O 1
ATOM 700 N N . ASP A 1 89 ? 14.139 3.720 -14.717 1.00 93.88 89 ASP A N 1
ATOM 701 C CA . ASP A 1 89 ? 15.435 4.176 -15.224 1.00 93.88 89 ASP A CA 1
ATOM 702 C C . ASP A 1 89 ? 16.171 3.056 -15.976 1.00 93.88 89 ASP A C 1
ATOM 704 O O . ASP A 1 89 ? 16.670 3.257 -17.087 1.00 93.88 89 ASP A O 1
ATOM 708 N N . LEU A 1 90 ? 16.178 1.834 -15.431 1.00 95.06 90 LEU A N 1
ATOM 709 C C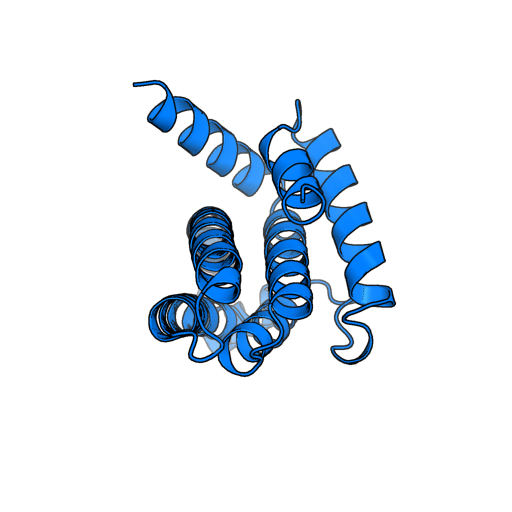A . LEU A 1 90 ? 16.777 0.663 -16.083 1.00 95.06 90 LEU A CA 1
ATOM 710 C C . LEU A 1 90 ? 16.088 0.302 -17.404 1.00 95.06 90 LEU A C 1
ATOM 712 O O . LEU A 1 90 ? 16.758 -0.154 -18.338 1.00 95.06 90 LEU A O 1
ATOM 716 N N . LYS A 1 91 ? 14.778 0.554 -17.523 1.00 94.12 91 LYS A N 1
ATOM 717 C CA . LYS A 1 91 ? 13.989 0.279 -18.736 1.00 94.12 91 LYS A CA 1
ATOM 718 C C . LYS A 1 91 ? 14.493 1.032 -19.971 1.00 94.12 91 LYS A C 1
ATOM 720 O O . LYS A 1 91 ? 14.240 0.605 -21.095 1.00 94.12 91 LYS A O 1
ATOM 725 N N . ILE A 1 92 ? 15.232 2.128 -19.780 1.00 94.12 92 ILE A N 1
ATOM 726 C CA . ILE A 1 92 ? 15.883 2.883 -20.864 1.00 94.12 92 ILE A CA 1
ATOM 727 C C . ILE A 1 92 ? 16.979 2.040 -21.537 1.00 94.12 92 ILE A C 1
ATOM 729 O O . ILE A 1 92 ? 17.233 2.186 -22.733 1.00 94.12 92 ILE A O 1
ATOM 733 N N . TYR A 1 93 ? 17.615 1.146 -20.779 1.00 95.06 93 TYR A N 1
ATOM 734 C CA . TYR A 1 93 ? 18.772 0.364 -21.213 1.00 95.06 93 TYR A CA 1
ATOM 735 C C . TYR A 1 93 ? 18.434 -1.099 -21.514 1.00 95.06 93 TYR A C 1
ATOM 737 O O . TYR A 1 93 ? 19.104 -1.724 -22.337 1.00 95.06 93 TYR A O 1
ATOM 745 N N . THR A 1 94 ? 17.419 -1.667 -20.858 1.00 94.06 94 THR A N 1
ATOM 746 C CA . THR A 1 94 ? 17.050 -3.080 -21.007 1.00 94.06 94 THR A CA 1
ATOM 747 C C . THR A 1 94 ? 15.553 -3.321 -20.823 1.00 94.06 94 THR A C 1
ATOM 749 O O . THR A 1 94 ? 14.899 -2.681 -20.011 1.00 94.06 94 THR A O 1
ATOM 752 N N . ASN A 1 95 ? 15.010 -4.307 -21.541 1.00 89.75 95 ASN A N 1
ATOM 753 C CA . ASN A 1 95 ? 13.652 -4.814 -21.304 1.00 89.75 95 ASN A CA 1
ATOM 754 C C . ASN A 1 95 ? 13.619 -5.987 -20.308 1.00 89.75 95 ASN A C 1
ATOM 756 O O . ASN A 1 95 ? 12.541 -6.433 -19.929 1.00 89.75 95 ASN A O 1
ATOM 760 N N . ASN A 1 96 ? 14.781 -6.507 -19.903 1.00 94.06 96 ASN A N 1
ATOM 761 C CA . ASN A 1 96 ? 14.885 -7.584 -18.922 1.00 94.06 96 ASN A CA 1
ATOM 762 C C . ASN A 1 96 ? 15.015 -6.985 -17.518 1.00 94.06 96 ASN A C 1
ATOM 764 O O . ASN A 1 96 ? 16.123 -6.833 -17.002 1.00 94.06 96 ASN A O 1
ATOM 768 N N . LEU A 1 97 ? 13.880 -6.567 -16.965 1.00 96.56 97 LEU A N 1
ATOM 769 C CA . LEU A 1 97 ? 13.775 -5.951 -15.646 1.00 96.56 97 LEU A CA 1
ATOM 770 C C . LEU A 1 97 ? 13.623 -7.020 -14.556 1.00 96.56 97 LEU A C 1
ATOM 772 O O . LEU A 1 97 ? 12.894 -7.995 -14.736 1.00 96.56 97 LEU A O 1
ATOM 776 N N . ASP A 1 98 ? 14.297 -6.827 -13.421 1.00 96.44 98 ASP A N 1
ATOM 777 C CA . ASP A 1 98 ? 14.221 -7.733 -12.273 1.00 96.44 98 ASP A CA 1
ATOM 778 C C . ASP A 1 98 ? 13.274 -7.189 -11.196 1.00 96.44 98 ASP A C 1
ATOM 780 O O . ASP A 1 98 ? 13.600 -6.274 -10.446 1.00 96.44 98 ASP A O 1
ATOM 784 N N . TYR A 1 99 ? 12.094 -7.795 -11.098 1.00 97.75 99 TYR A N 1
ATOM 785 C CA . TYR A 1 99 ? 11.053 -7.409 -10.143 1.00 97.75 99 TYR A CA 1
ATOM 786 C C . TYR A 1 99 ? 11.167 -8.132 -8.793 1.00 97.75 99 TYR A C 1
ATOM 788 O O . TYR A 1 99 ? 10.281 -7.983 -7.951 1.00 97.75 99 TYR A O 1
ATOM 796 N N . THR A 1 100 ? 12.206 -8.942 -8.565 1.00 97.56 100 THR A N 1
ATOM 797 C CA . THR A 1 100 ? 12.299 -9.831 -7.391 1.00 97.56 100 THR A CA 1
ATOM 798 C C . THR A 1 100 ? 12.129 -9.070 -6.078 1.00 97.56 100 THR A C 1
ATOM 800 O O . THR A 1 100 ? 11.270 -9.426 -5.272 1.00 97.56 100 THR A O 1
ATOM 803 N N . ILE A 1 101 ? 12.857 -7.965 -5.897 1.00 96.69 101 ILE A N 1
ATOM 804 C CA . ILE A 1 101 ? 12.803 -7.157 -4.669 1.00 96.69 101 ILE A CA 1
ATOM 805 C C . ILE A 1 101 ? 11.398 -6.571 -4.448 1.00 96.69 101 ILE A C 1
ATOM 807 O O . ILE A 1 101 ? 10.849 -6.656 -3.345 1.00 96.69 101 ILE A O 1
ATOM 811 N N . LEU A 1 102 ? 10.784 -6.036 -5.510 1.00 97.50 102 LEU A N 1
ATOM 812 C CA . LEU A 1 102 ? 9.421 -5.498 -5.481 1.00 97.50 102 LEU A CA 1
ATOM 813 C C . LEU A 1 102 ? 8.421 -6.578 -5.034 1.00 97.50 102 LEU A C 1
ATOM 815 O O . LEU A 1 102 ? 7.607 -6.363 -4.133 1.00 97.50 102 LEU A O 1
ATOM 819 N N . ARG A 1 103 ? 8.506 -7.770 -5.629 1.00 98.44 103 ARG A N 1
ATOM 820 C CA . ARG A 1 103 ? 7.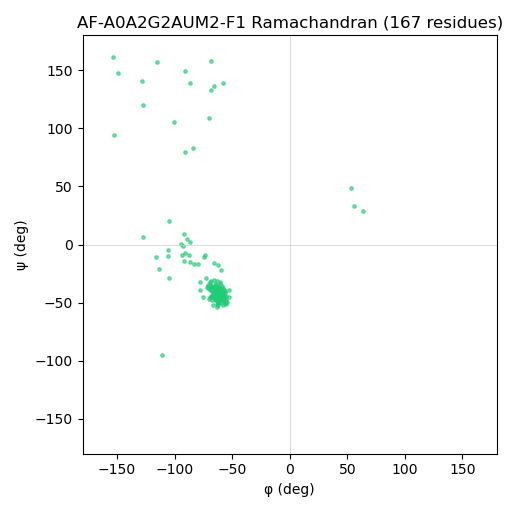585 -8.883 -5.360 1.00 98.44 103 ARG A CA 1
ATOM 821 C C . ARG A 1 103 ? 7.774 -9.463 -3.960 1.00 98.44 103 ARG A C 1
ATOM 823 O O . ARG A 1 103 ? 6.786 -9.792 -3.306 1.00 98.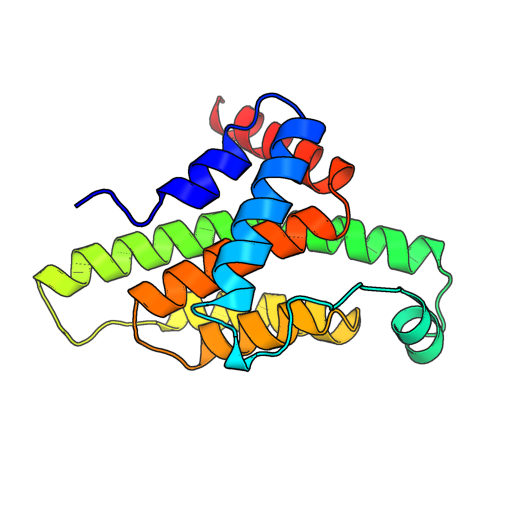44 103 ARG A O 1
ATOM 830 N N . GLU A 1 104 ? 9.005 -9.544 -3.462 1.00 98.31 104 GLU A N 1
ATOM 831 C CA . GLU A 1 104 ? 9.283 -9.970 -2.086 1.00 98.31 104 GLU A CA 1
ATOM 832 C C . GLU A 1 104 ? 8.715 -8.992 -1.051 1.00 98.31 104 GLU A C 1
ATOM 834 O O . GLU A 1 104 ? 8.127 -9.417 -0.049 1.00 98.31 104 GLU A O 1
ATOM 839 N N . LEU A 1 105 ? 8.850 -7.683 -1.288 1.00 98.31 105 LEU A N 1
ATOM 840 C CA . LEU A 1 105 ? 8.265 -6.660 -0.421 1.00 98.31 105 LEU A CA 1
ATOM 841 C C . LEU A 1 105 ? 6.730 -6.727 -0.433 1.00 98.31 105 LEU A C 1
ATOM 843 O O . LEU A 1 105 ? 6.099 -6.645 0.627 1.00 98.31 105 LEU A O 1
ATOM 847 N N . ALA A 1 106 ? 6.122 -6.940 -1.603 1.00 98.62 106 ALA A N 1
ATOM 848 C CA . ALA A 1 106 ? 4.680 -7.147 -1.734 1.00 98.62 106 ALA A CA 1
ATOM 849 C C . ALA A 1 106 ? 4.211 -8.406 -1.002 1.00 98.62 106 ALA A C 1
ATOM 851 O O . ALA A 1 106 ? 3.250 -8.338 -0.239 1.00 98.62 106 ALA A O 1
ATOM 852 N N . HIS A 1 107 ? 4.931 -9.519 -1.135 1.00 98.44 107 HIS A N 1
ATOM 853 C CA . HIS A 1 107 ? 4.605 -10.771 -0.458 1.00 98.44 107 HIS A CA 1
ATOM 854 C C . HIS A 1 107 ? 4.614 -10.636 1.075 1.00 98.44 107 HIS A C 1
ATOM 856 O O . HIS A 1 107 ? 3.685 -11.093 1.745 1.00 98.44 107 HIS A O 1
ATOM 862 N N . LYS A 1 108 ? 5.617 -9.952 1.646 1.00 98.19 108 LYS A N 1
ATOM 863 C CA . LYS A 1 108 ? 5.685 -9.688 3.097 1.00 98.19 108 LYS A CA 1
ATOM 864 C C . LYS A 1 108 ? 4.475 -8.887 3.583 1.00 98.19 108 LYS A C 1
ATOM 866 O O . LYS A 1 108 ? 3.848 -9.252 4.575 1.00 98.19 108 LYS A O 1
ATOM 871 N N . ASN A 1 109 ? 4.120 -7.822 2.866 1.00 98.62 109 ASN A N 1
ATOM 872 C CA . ASN A 1 109 ? 2.963 -6.995 3.205 1.00 98.62 109 ASN A CA 1
ATOM 873 C C . ASN A 1 109 ? 1.631 -7.723 2.977 1.00 98.62 109 ASN A C 1
ATOM 875 O O . ASN A 1 109 ? 0.685 -7.509 3.736 1.00 98.62 109 ASN A O 1
ATOM 879 N N . LEU A 1 110 ? 1.563 -8.610 1.980 1.00 98.56 110 LEU A N 1
ATOM 880 C CA . LEU A 1 110 ? 0.384 -9.423 1.690 1.00 98.56 110 LEU A CA 1
ATOM 881 C C . LEU A 1 110 ? 0.086 -10.391 2.833 1.00 98.56 110 LEU A C 1
ATOM 883 O O . LEU A 1 110 ? -1.078 -10.565 3.186 1.00 98.56 110 LEU A O 1
ATOM 887 N N . GLY A 1 111 ? 1.117 -10.986 3.440 1.00 98.06 111 GLY A N 1
ATOM 888 C CA . GLY A 1 111 ? 0.958 -11.856 4.606 1.00 98.06 111 GLY A CA 1
ATOM 889 C C . GLY A 1 111 ? 0.256 -11.150 5.771 1.00 98.06 111 GLY A C 1
ATOM 890 O O . GLY A 1 111 ? -0.701 -11.683 6.330 1.00 98.06 111 GLY A O 1
ATOM 891 N N . VAL A 1 112 ? 0.664 -9.916 6.084 1.00 97.69 112 VAL A N 1
ATOM 892 C CA . VAL A 1 112 ? 0.041 -9.126 7.160 1.00 97.69 112 VAL A CA 1
ATOM 893 C C . VAL A 1 112 ? -1.383 -8.703 6.788 1.00 97.69 112 VAL A C 1
ATOM 895 O O . VAL A 1 112 ? -2.302 -8.906 7.580 1.00 97.69 112 VAL A O 1
ATOM 898 N N . ALA A 1 113 ? -1.602 -8.213 5.560 1.00 98.19 113 ALA A N 1
ATOM 899 C CA . ALA A 1 113 ? -2.939 -7.859 5.071 1.00 98.19 113 ALA A CA 1
ATOM 900 C C . ALA A 1 113 ? -3.910 -9.048 5.113 1.00 98.19 113 ALA A C 1
ATOM 902 O O . ALA A 1 113 ? -5.092 -8.876 5.418 1.00 98.19 113 ALA A O 1
ATOM 903 N N . LYS A 1 114 ? -3.413 -10.257 4.810 1.00 97.62 114 LYS A N 1
ATOM 904 C CA . LYS A 1 114 ? -4.162 -11.510 4.943 1.00 97.62 114 LYS A CA 1
ATOM 905 C C . LYS A 1 114 ? -4.517 -11.758 6.394 1.00 97.62 114 LYS A C 1
ATOM 907 O O . LYS A 1 114 ? -5.705 -11.883 6.673 1.00 97.62 114 LYS A O 1
ATOM 912 N N . ASN A 1 115 ? -3.552 -11.750 7.310 1.00 95.56 115 ASN A N 1
ATOM 913 C CA . ASN A 1 115 ? -3.797 -11.987 8.738 1.00 95.56 115 ASN A CA 1
ATOM 914 C C . ASN A 1 115 ? -4.831 -11.024 9.334 1.00 95.56 115 ASN A C 1
ATOM 916 O O . ASN A 1 115 ? -5.698 -11.462 10.079 1.00 95.56 115 ASN A O 1
ATOM 920 N N . LEU A 1 116 ? -4.792 -9.751 8.938 1.00 97.00 116 LEU A N 1
ATOM 921 C CA . LEU A 1 116 ? -5.741 -8.729 9.388 1.00 97.00 116 LEU A CA 1
ATOM 922 C C . LEU A 1 116 ? -7.023 -8.656 8.550 1.00 97.00 116 LEU A C 1
ATOM 924 O O . LEU A 1 116 ? -7.859 -7.805 8.801 1.00 97.00 116 LEU A O 1
ATOM 928 N N . ARG A 1 117 ? -7.195 -9.516 7.539 1.00 97.25 117 ARG A N 1
ATOM 929 C CA . ARG A 1 117 ? -8.381 -9.552 6.660 1.00 97.25 117 ARG A CA 1
ATOM 930 C C . ARG A 1 117 ? -8.690 -8.220 5.951 1.00 97.25 117 ARG A C 1
ATOM 932 O O . ARG A 1 117 ? -9.840 -7.929 5.631 1.00 97.25 117 ARG A O 1
ATOM 939 N N . ILE A 1 118 ? -7.655 -7.451 5.610 1.00 97.44 118 ILE A N 1
ATOM 940 C CA . ILE A 1 118 ? -7.759 -6.179 4.875 1.00 97.44 118 ILE A CA 1
ATOM 941 C C . ILE A 1 118 ? -7.820 -6.462 3.361 1.00 97.44 118 ILE A C 1
ATOM 943 O O . ILE A 1 118 ? -6.805 -6.480 2.661 1.00 97.44 118 ILE A O 1
ATOM 947 N N . ILE A 1 119 ? -9.016 -6.775 2.860 1.00 97.31 119 ILE A N 1
ATOM 948 C CA . ILE A 1 119 ? -9.225 -7.410 1.543 1.00 97.31 119 ILE A CA 1
ATOM 949 C C . ILE A 1 119 ? -8.795 -6.537 0.358 1.00 97.31 119 ILE A C 1
ATOM 951 O O . ILE A 1 119 ? -8.271 -7.041 -0.635 1.00 97.31 119 ILE A O 1
ATOM 955 N N . ASP A 1 120 ? -9.037 -5.234 0.418 1.00 96.94 120 ASP A N 1
ATOM 956 C CA . ASP A 1 120 ? -8.647 -4.315 -0.651 1.00 96.94 120 ASP A CA 1
ATOM 957 C C . ASP A 1 120 ? -7.128 -4.241 -0.825 1.00 96.94 120 ASP A C 1
ATOM 959 O O . ASP A 1 120 ? -6.641 -4.341 -1.952 1.00 96.94 120 ASP A O 1
ATOM 963 N N . LEU A 1 121 ? -6.377 -4.149 0.275 1.00 98.25 121 LEU A N 1
ATOM 964 C CA . LEU A 1 121 ? -4.919 -4.144 0.228 1.00 98.25 121 LEU A CA 1
ATOM 965 C C . LEU A 1 121 ? -4.370 -5.486 -0.253 1.00 98.25 121 LEU A C 1
ATOM 967 O O . LEU A 1 121 ? -3.422 -5.493 -1.035 1.00 98.25 121 LEU A O 1
ATOM 971 N N . GLN A 1 122 ? -4.995 -6.607 0.128 1.00 98.56 122 GLN A N 1
ATOM 972 C CA . GLN A 1 122 ? -4.621 -7.927 -0.395 1.00 98.56 122 GLN A CA 1
ATOM 973 C C . GLN A 1 122 ? -4.685 -7.961 -1.924 1.00 98.56 122 GLN A C 1
ATOM 975 O O . GLN A 1 122 ? -3.705 -8.325 -2.569 1.00 98.56 122 GLN A O 1
ATOM 980 N N . LYS A 1 123 ? -5.802 -7.513 -2.509 1.00 98.44 123 LYS A N 1
ATOM 981 C CA . LYS A 1 123 ? -5.989 -7.495 -3.968 1.00 98.44 123 LYS A CA 1
ATOM 982 C C . LYS A 1 123 ? -4.960 -6.618 -4.681 1.00 98.44 123 LYS A C 1
ATOM 984 O O . LYS A 1 123 ? -4.481 -6.985 -5.750 1.00 98.44 123 LYS A O 1
ATOM 989 N N . ILE A 1 124 ? -4.626 -5.459 -4.111 1.00 98.56 124 ILE A N 1
ATOM 990 C CA . ILE A 1 124 ? -3.618 -4.559 -4.689 1.00 98.56 124 ILE A CA 1
ATOM 991 C C . ILE A 1 124 ? -2.222 -5.197 -4.617 1.00 98.56 124 ILE A C 1
ATOM 993 O O . ILE A 1 124 ? -1.491 -5.192 -5.604 1.00 98.56 124 ILE A O 1
ATOM 997 N N . LEU A 1 125 ? -1.857 -5.781 -3.474 1.00 98.69 125 LEU A N 1
ATOM 998 C CA . LEU A 1 125 ? -0.557 -6.427 -3.274 1.00 98.69 125 LEU A CA 1
ATOM 999 C C . LEU A 1 125 ? -0.380 -7.664 -4.162 1.00 98.69 125 LEU A C 1
ATOM 1001 O O . LEU A 1 125 ? 0.701 -7.869 -4.706 1.00 98.69 125 LEU A O 1
ATOM 1005 N N . GLU A 1 126 ? -1.441 -8.444 -4.374 1.00 98.56 126 GLU A N 1
ATOM 1006 C CA . GLU A 1 126 ? -1.438 -9.558 -5.330 1.00 98.56 126 GLU A CA 1
ATOM 1007 C C . GLU A 1 126 ? -1.138 -9.073 -6.752 1.00 98.56 126 GLU A C 1
ATOM 1009 O O . GLU A 1 126 ? -0.364 -9.712 -7.460 1.00 98.56 126 GLU A O 1
ATOM 1014 N N . LYS A 1 127 ? -1.653 -7.903 -7.146 1.00 98.44 127 LYS A N 1
ATOM 1015 C CA . LYS A 1 127 ? -1.301 -7.288 -8.430 1.00 98.44 127 LYS A CA 1
ATOM 1016 C C . LYS A 1 127 ? 0.149 -6.835 -8.509 1.00 98.44 127 LYS A C 1
ATOM 1018 O O . LYS A 1 127 ? 0.793 -7.096 -9.520 1.00 98.44 127 LYS A O 1
ATOM 1023 N N . ILE A 1 128 ? 0.693 -6.244 -7.447 1.00 98.50 128 ILE A N 1
ATOM 1024 C CA . ILE A 1 128 ? 2.120 -5.880 -7.406 1.00 98.50 128 ILE A CA 1
ATOM 1025 C C . ILE A 1 128 ? 3.016 -7.121 -7.560 1.00 98.50 128 ILE A C 1
ATOM 1027 O O . ILE A 1 128 ? 4.091 -7.043 -8.147 1.00 98.50 128 ILE A O 1
ATOM 1031 N N . MET A 1 129 ? 2.574 -8.283 -7.073 1.00 97.75 129 MET A N 1
ATOM 1032 C CA . MET A 1 129 ? 3.334 -9.526 -7.198 1.00 97.75 129 MET A CA 1
ATOM 1033 C C . MET A 1 129 ? 3.356 -10.114 -8.615 1.00 97.75 129 MET A C 1
ATOM 1035 O O . MET A 1 129 ? 4.299 -10.834 -8.944 1.00 97.75 129 MET A O 1
ATOM 1039 N N . THR A 1 130 ? 2.321 -9.876 -9.424 1.00 96.94 130 THR A N 1
ATOM 1040 C CA . THR A 1 130 ? 2.108 -10.619 -10.680 1.00 96.94 130 THR A CA 1
ATOM 1041 C C . THR A 1 130 ? 2.235 -9.790 -11.949 1.00 96.94 130 THR A C 1
ATOM 1043 O O . THR A 1 130 ? 2.395 -10.368 -13.017 1.00 96.94 130 THR A O 1
ATOM 1046 N N . GLU A 1 131 ? 2.090 -8.471 -11.862 1.00 97.38 131 GLU A N 1
ATOM 1047 C CA . GLU A 1 131 ? 2.113 -7.584 -13.027 1.00 97.38 131 GLU A CA 1
ATOM 1048 C C . GLU A 1 131 ? 3.534 -7.076 -13.304 1.00 97.38 131 GLU A C 1
ATOM 1050 O O . GLU A 1 131 ? 4.312 -6.877 -12.373 1.00 97.38 131 GLU A O 1
ATOM 1055 N N . ASP A 1 132 ? 3.843 -6.815 -14.577 1.00 96.19 132 ASP A N 1
ATOM 1056 C CA . ASP A 1 132 ? 5.150 -6.290 -15.017 1.00 96.19 132 ASP A CA 1
ATOM 1057 C C . ASP A 1 132 ? 5.044 -4.894 -15.653 1.00 96.19 132 ASP A C 1
ATOM 1059 O O . ASP A 1 132 ? 6.049 -4.214 -15.885 1.00 96.19 132 ASP A O 1
ATOM 1063 N N . ASP A 1 133 ? 3.823 -4.428 -15.932 1.00 95.50 133 ASP A N 1
ATOM 1064 C CA . ASP A 1 133 ? 3.608 -3.089 -16.463 1.00 95.50 133 ASP A CA 1
ATOM 1065 C C . ASP A 1 133 ? 3.907 -2.037 -15.385 1.00 95.50 133 ASP A C 1
ATOM 1067 O O . ASP A 1 133 ? 3.171 -1.892 -14.410 1.00 95.50 133 ASP A O 1
ATOM 1071 N N . LEU A 1 134 ? 5.015 -1.309 -15.555 1.00 95.19 134 LEU A N 1
ATOM 1072 C CA . LEU A 1 134 ? 5.489 -0.337 -14.565 1.00 95.19 134 LEU A CA 1
ATOM 1073 C C . LEU A 1 134 ? 4.464 0.762 -14.273 1.00 95.19 134 LEU A C 1
ATOM 1075 O O . LEU A 1 134 ? 4.357 1.181 -13.126 1.00 95.19 134 LEU A O 1
ATOM 1079 N N . GLU A 1 135 ? 3.699 1.220 -15.267 1.00 94.00 135 GLU A N 1
ATOM 1080 C CA . GLU A 1 135 ? 2.694 2.264 -15.049 1.00 94.00 135 GLU A CA 1
ATOM 1081 C C . GLU A 1 135 ? 1.542 1.735 -14.186 1.00 94.00 135 GLU A C 1
ATOM 1083 O O . GLU A 1 135 ? 1.138 2.373 -13.209 1.00 94.00 135 GLU A O 1
ATOM 1088 N N . TYR A 1 136 ? 1.058 0.534 -14.491 1.00 95.88 136 TYR A N 1
ATOM 1089 C CA . TYR A 1 136 ? 0.048 -0.155 -13.702 1.00 95.88 136 TYR A CA 1
ATOM 1090 C C . TYR A 1 136 ? 0.538 -0.457 -12.280 1.00 95.88 136 TYR A C 1
ATOM 1092 O O . TYR A 1 136 ? -0.201 -0.236 -11.316 1.00 95.88 136 TYR A O 1
ATOM 1100 N N . LEU A 1 137 ? 1.790 -0.896 -12.121 1.00 97.12 137 LEU A N 1
ATOM 1101 C CA . LEU A 1 137 ? 2.418 -1.108 -10.816 1.00 97.12 137 LEU A CA 1
ATOM 1102 C C . LEU A 1 137 ? 2.507 0.195 -10.013 1.00 97.12 137 LEU A C 1
ATOM 1104 O O . LEU A 1 137 ? 2.143 0.200 -8.836 1.00 97.12 137 LEU A O 1
ATOM 1108 N N . THR A 1 138 ? 2.889 1.313 -10.639 1.00 95.81 138 THR A N 1
ATOM 1109 C CA . THR A 1 138 ? 2.845 2.636 -9.996 1.00 95.81 138 THR A CA 1
ATOM 1110 C C . THR A 1 138 ? 1.434 2.949 -9.504 1.00 95.81 138 THR A C 1
ATOM 1112 O O . THR A 1 138 ? 1.267 3.338 -8.348 1.00 95.81 138 THR A O 1
ATOM 1115 N N . LYS A 1 139 ? 0.395 2.717 -10.321 1.00 96.06 139 LYS A N 1
ATOM 1116 C CA . LYS A 1 139 ? -1.001 2.943 -9.898 1.00 96.06 139 LYS A CA 1
ATOM 1117 C C . LYS A 1 139 ? -1.430 2.024 -8.759 1.00 96.06 139 LYS A C 1
ATOM 1119 O O . LYS A 1 139 ? -2.168 2.465 -7.877 1.00 96.06 139 LYS A O 1
ATOM 1124 N N . CYS A 1 140 ? -0.949 0.784 -8.732 1.00 97.69 140 CYS A N 1
ATOM 1125 C CA . CYS A 1 140 ? -1.161 -0.114 -7.601 1.00 97.69 140 CYS A CA 1
ATOM 1126 C C . CYS A 1 140 ? -0.545 0.456 -6.320 1.00 97.69 140 CYS A C 1
ATOM 1128 O O . CYS A 1 140 ? -1.239 0.530 -5.311 1.00 97.69 140 CYS A O 1
ATOM 1130 N N . VAL A 1 141 ? 0.706 0.918 -6.355 1.00 97.25 141 VAL A N 1
ATOM 1131 C CA . VAL A 1 141 ? 1.403 1.471 -5.178 1.00 97.25 141 VAL A CA 1
ATOM 1132 C C . VAL A 1 141 ? 0.774 2.787 -4.703 1.00 97.25 141 VAL A C 1
ATOM 1134 O O . VAL A 1 141 ? 0.564 2.969 -3.504 1.00 97.25 141 VAL A O 1
ATOM 1137 N N . GLU A 1 142 ? 0.391 3.683 -5.616 1.00 95.94 142 GLU A N 1
ATOM 1138 C CA . GLU A 1 142 ? -0.339 4.917 -5.282 1.00 95.94 142 GLU A CA 1
ATOM 1139 C C . GLU A 1 142 ? -1.671 4.608 -4.586 1.00 95.94 142 GLU A C 1
ATOM 1141 O O . GLU A 1 142 ? -2.001 5.210 -3.559 1.00 95.94 142 GLU A O 1
ATOM 1146 N N . CYS A 1 143 ? -2.422 3.634 -5.109 1.00 96.56 143 CYS A N 1
ATOM 1147 C CA . CYS A 1 143 ? -3.670 3.198 -4.495 1.00 96.56 143 CYS A CA 1
ATOM 1148 C C . CYS A 1 143 ? -3.424 2.518 -3.142 1.00 96.56 143 CYS A C 1
ATOM 1150 O O . CYS A 1 143 ? -4.124 2.827 -2.184 1.00 96.56 143 CYS A O 1
ATOM 1152 N N . LEU A 1 144 ? -2.414 1.649 -3.035 1.00 97.75 144 LEU A N 1
ATOM 1153 C CA . LEU A 1 144 ? -2.017 0.969 -1.797 1.00 97.75 144 LEU A CA 1
ATOM 1154 C C . LEU A 1 144 ? -1.720 1.976 -0.682 1.00 97.75 144 LEU A C 1
ATOM 1156 O O . LEU A 1 144 ? -2.243 1.837 0.421 1.00 97.75 144 LEU A O 1
ATOM 1160 N N . CYS A 1 145 ? -0.935 3.010 -0.990 1.00 96.94 145 CYS A N 1
ATOM 1161 C CA . CYS A 1 145 ? -0.583 4.066 -0.046 1.00 96.94 145 CYS A CA 1
ATOM 1162 C C . CYS A 1 145 ? -1.829 4.828 0.422 1.00 96.94 145 CYS A C 1
ATOM 1164 O O . CYS A 1 145 ? -2.079 4.943 1.622 1.00 96.94 145 CYS A O 1
ATOM 1166 N N . ALA A 1 146 ? -2.664 5.273 -0.523 1.00 96.81 146 ALA A N 1
ATOM 1167 C CA . ALA A 1 146 ? -3.906 5.969 -0.208 1.00 96.81 146 ALA A CA 1
ATOM 1168 C C . ALA A 1 146 ? -4.845 5.106 0.652 1.00 96.81 146 ALA A C 1
ATOM 1170 O O . ALA A 1 146 ? -5.340 5.564 1.676 1.00 96.81 146 ALA A O 1
ATOM 1171 N N . ARG A 1 147 ? -5.058 3.837 0.287 1.00 97.00 147 ARG A N 1
ATOM 1172 C CA . ARG A 1 147 ? -5.912 2.910 1.043 1.00 97.00 147 ARG A CA 1
ATOM 1173 C C . ARG A 1 147 ? -5.340 2.591 2.428 1.00 97.00 147 ARG A C 1
ATOM 1175 O O . ARG A 1 147 ? -6.109 2.525 3.379 1.00 97.00 147 ARG A O 1
ATOM 1182 N N . GLY A 1 148 ? -4.018 2.469 2.565 1.00 97.12 148 GLY A N 1
ATOM 1183 C CA . GLY A 1 148 ? -3.346 2.325 3.859 1.00 97.12 148 GLY A CA 1
ATOM 1184 C C . GLY A 1 148 ? -3.577 3.529 4.779 1.00 97.12 148 GLY A C 1
ATOM 1185 O O . GLY A 1 148 ? -3.876 3.348 5.955 1.00 97.12 148 GLY A O 1
ATOM 1186 N N . ILE A 1 149 ? -3.538 4.752 4.236 1.00 97.12 149 ILE A N 1
ATOM 1187 C CA . ILE A 1 149 ? -3.896 5.975 4.976 1.00 97.12 149 ILE A CA 1
ATOM 1188 C C . ILE A 1 149 ? -5.359 5.936 5.436 1.00 97.12 149 ILE A C 1
ATOM 1190 O O . ILE A 1 149 ? -5.651 6.309 6.570 1.00 97.12 149 ILE A O 1
ATOM 1194 N N . LEU A 1 150 ? -6.279 5.468 4.587 1.00 96.81 150 LEU A N 1
ATOM 1195 C CA . LEU A 1 150 ? -7.709 5.407 4.911 1.00 96.81 150 LEU A CA 1
ATOM 1196 C C . LEU A 1 150 ? -8.052 4.422 6.043 1.00 96.81 150 LEU A C 1
ATOM 1198 O O . LEU A 1 150 ? -9.146 4.525 6.594 1.00 96.81 150 LEU A O 1
ATOM 1202 N N . LEU A 1 151 ? -7.153 3.498 6.410 1.00 96.31 151 LEU A N 1
ATOM 1203 C CA . LEU A 1 151 ? -7.361 2.593 7.548 1.00 96.31 151 LEU A CA 1
ATOM 1204 C C . LEU A 1 151 ? -7.343 3.345 8.887 1.00 96.31 151 LEU A C 1
ATOM 1206 O O . LEU A 1 151 ? -8.233 3.151 9.710 1.00 96.31 151 LEU A O 1
ATOM 1210 N N . ASN A 1 152 ? -6.349 4.213 9.091 1.00 96.69 152 ASN A N 1
ATOM 1211 C CA . ASN A 1 152 ? -6.253 5.109 10.245 1.00 96.69 152 ASN A CA 1
ATOM 1212 C C . ASN A 1 152 ? -5.445 6.363 9.845 1.00 96.69 152 ASN A C 1
ATOM 1214 O O . ASN A 1 152 ? -4.209 6.357 9.919 1.00 96.69 152 ASN A O 1
ATOM 1218 N N . PRO A 1 153 ? -6.121 7.450 9.422 1.00 96.94 153 PRO A N 1
ATOM 1219 C CA . PRO A 1 153 ? -5.456 8.645 8.897 1.00 96.94 153 PRO A CA 1
ATOM 1220 C C . PRO A 1 153 ? -4.526 9.308 9.910 1.00 96.94 153 PRO A C 1
ATOM 1222 O O . PRO A 1 153 ? -3.435 9.753 9.554 1.00 96.94 153 PRO A O 1
ATOM 1225 N N . LYS A 1 154 ? -4.921 9.316 11.186 1.00 97.12 154 LYS A N 1
ATOM 1226 C CA . LYS A 1 154 ? -4.119 9.868 12.277 1.00 97.12 154 LYS A CA 1
ATOM 1227 C C . LYS A 1 154 ? -2.817 9.102 12.458 1.00 97.12 154 LYS A C 1
ATOM 1229 O O . LYS A 1 154 ? -1.749 9.714 12.522 1.00 97.12 154 LYS A O 1
ATOM 1234 N N . GLN A 1 155 ? -2.891 7.771 12.519 1.00 97.62 155 GLN A N 1
ATOM 1235 C CA . GLN A 1 155 ? -1.695 6.944 12.655 1.00 97.62 155 GLN A CA 1
ATOM 1236 C C . GLN A 1 155 ? -0.774 7.126 11.448 1.00 97.62 155 GLN A C 1
ATOM 1238 O O . GLN A 1 155 ? 0.404 7.422 11.633 1.00 97.62 155 GLN A O 1
ATOM 1243 N N . ALA A 1 156 ? -1.315 7.062 10.228 1.00 97.44 156 ALA A N 1
ATOM 1244 C CA . ALA A 1 156 ? -0.536 7.254 9.008 1.00 97.44 156 ALA A CA 1
ATOM 1245 C C . ALA A 1 156 ? 0.153 8.631 8.956 1.00 97.44 156 ALA A C 1
ATOM 1247 O O . ALA A 1 156 ? 1.331 8.721 8.599 1.00 97.44 156 ALA A O 1
ATOM 1248 N N . TYR A 1 157 ? -0.541 9.699 9.367 1.00 97.25 157 TYR A N 1
ATOM 1249 C CA . TYR A 1 157 ? 0.028 11.046 9.416 1.00 97.25 157 TYR A CA 1
ATOM 1250 C C . TYR A 1 157 ? 1.225 11.101 10.367 1.00 97.25 157 TYR A C 1
ATOM 1252 O O . TYR A 1 157 ? 2.293 11.597 10.000 1.00 97.25 157 TYR A O 1
ATOM 1260 N N . ASN A 1 158 ? 1.067 10.538 11.568 1.00 96.44 158 ASN A N 1
ATOM 1261 C CA . ASN A 1 158 ? 2.133 10.462 12.562 1.00 96.44 158 ASN A CA 1
ATOM 1262 C C . ASN A 1 158 ? 3.332 9.664 12.037 1.00 96.44 158 ASN A C 1
ATOM 1264 O O . ASN A 1 158 ? 4.469 10.114 12.182 1.00 96.44 158 ASN A O 1
ATOM 1268 N N . THR A 1 159 ? 3.096 8.524 11.379 1.00 95.56 159 THR A N 1
A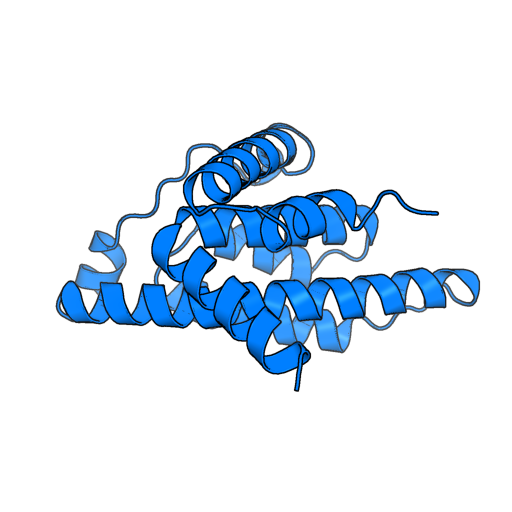TOM 1269 C CA . THR A 1 159 ? 4.151 7.725 10.741 1.00 95.56 159 THR A CA 1
ATOM 1270 C C . THR A 1 159 ? 4.938 8.557 9.731 1.00 95.56 159 THR A C 1
ATOM 1272 O O . THR A 1 159 ? 6.166 8.581 9.788 1.00 95.56 159 THR A O 1
ATOM 1275 N N . ILE A 1 160 ? 4.250 9.268 8.832 1.00 94.62 160 ILE A N 1
ATOM 1276 C CA . ILE A 1 160 ? 4.884 10.087 7.787 1.00 94.62 160 ILE A CA 1
ATOM 1277 C C . ILE A 1 160 ? 5.718 11.210 8.408 1.00 94.62 160 ILE A C 1
ATOM 1279 O O . ILE A 1 160 ? 6.866 11.405 8.008 1.00 94.62 160 ILE A O 1
ATOM 1283 N N . ARG A 1 161 ? 5.191 11.915 9.420 1.00 94.50 161 ARG A N 1
ATOM 1284 C CA . ARG A 1 161 ? 5.954 12.959 10.127 1.00 94.50 161 ARG A CA 1
ATOM 1285 C C . ARG A 1 161 ? 7.207 12.393 10.794 1.00 94.50 161 ARG A C 1
ATOM 1287 O O . ARG A 1 161 ? 8.265 13.008 10.714 1.00 94.50 161 ARG A O 1
ATOM 1294 N N . LEU A 1 162 ? 7.106 11.223 11.426 1.00 92.94 162 LEU A N 1
ATOM 1295 C CA . LEU A 1 162 ? 8.247 10.567 12.069 1.00 92.94 162 LEU A CA 1
ATOM 1296 C C . LEU A 1 162 ? 9.329 10.148 11.069 1.00 92.94 162 LEU A C 1
ATOM 1298 O O . LEU A 1 162 ? 10.509 10.248 11.395 1.00 92.94 162 LEU A O 1
ATOM 1302 N N . ILE A 1 163 ? 8.945 9.678 9.881 1.00 90.06 163 ILE A N 1
ATOM 1303 C CA . ILE A 1 163 ? 9.892 9.349 8.806 1.00 90.06 163 ILE A CA 1
ATOM 1304 C C . ILE A 1 163 ? 10.623 10.620 8.357 1.00 90.06 163 ILE A C 1
ATOM 1306 O O . ILE A 1 163 ? 11.845 10.666 8.420 1.00 90.06 163 ILE A O 1
ATOM 1310 N N . GLN A 1 164 ? 9.883 11.687 8.044 1.00 87.25 164 GLN A N 1
ATOM 1311 C CA . GLN A 1 164 ? 10.462 12.956 7.582 1.00 87.25 164 GLN A CA 1
ATOM 1312 C C . GLN A 1 164 ? 11.451 13.567 8.574 1.00 87.25 164 GLN A C 1
ATOM 1314 O O . GLN A 1 164 ? 12.484 14.085 8.162 1.00 87.25 164 GLN A O 1
ATOM 1319 N N . VAL A 1 165 ? 11.150 13.496 9.876 1.00 85.50 165 VAL A N 1
ATOM 1320 C CA . VAL A 1 165 ? 12.062 13.969 10.928 1.00 85.50 165 VAL A CA 1
ATOM 1321 C C . VAL A 1 165 ? 13.349 13.144 10.956 1.00 85.50 165 VAL A C 1
ATOM 1323 O O . VAL A 1 165 ? 14.415 13.710 11.155 1.00 85.50 165 VAL A O 1
ATOM 1326 N N . LYS A 1 166 ? 13.279 11.823 10.755 1.00 80.38 166 LYS A N 1
ATOM 1327 C CA . LYS A 1 166 ? 14.472 10.963 10.738 1.00 80.38 166 LYS A CA 1
ATOM 1328 C C . LYS A 1 166 ? 15.354 11.207 9.520 1.00 80.38 166 LYS A C 1
ATOM 1330 O O . LYS A 1 166 ? 16.563 11.146 9.669 1.00 80.38 166 LYS A O 1
ATOM 1335 N N . ASP A 1 167 ? 14.764 11.540 8.377 1.00 71.00 167 ASP A N 1
ATOM 1336 C CA . ASP A 1 167 ? 15.511 11.858 7.155 1.00 71.00 167 ASP A CA 1
ATOM 1337 C C . ASP A 1 167 ? 16.198 13.238 7.215 1.00 71.00 167 ASP A C 1
ATOM 1339 O O . ASP A 1 167 ? 16.983 13.582 6.334 1.00 71.00 167 ASP A O 1
ATOM 1343 N N . THR A 1 168 ? 15.904 14.054 8.239 1.00 61.03 168 THR A N 1
ATOM 1344 C CA . THR A 1 168 ? 16.528 15.374 8.436 1.00 61.03 168 THR A CA 1
ATOM 1345 C C . THR A 1 168 ? 17.775 15.358 9.334 1.00 61.03 168 THR A C 1
ATOM 1347 O O . THR A 1 168 ? 18.369 16.422 9.529 1.00 61.03 168 THR A O 1
ATOM 1350 N N . PHE A 1 169 ? 18.173 14.198 9.872 1.00 44.69 169 PHE A N 1
ATOM 1351 C CA . PHE A 1 169 ? 19.348 14.012 10.740 1.00 44.69 169 PHE A CA 1
ATOM 1352 C C . PHE A 1 169 ? 20.331 13.002 10.148 1.00 44.69 169 PHE A C 1
ATOM 1354 O O . PHE A 1 169 ? 21.548 13.204 10.362 1.00 44.69 169 PHE A O 1
#

Sequence (169 aa):
MDTNIKYIDLLLKSNSEQQMLENANDISSSISLKTLSGLNIHNYKYTPDIAIEELGIDSSLIEQLVDDYINQIIKSCISFIEYLGELQDLKIYTNNLDYTILRELAHKNLGVAKNLRIIDLQKILEKIMTEDDLEYLTKCVECLCARGILLNPKQAYNTIRLIQVKDTF

Foldseek 3Di:
DPPLCVLVCQLLVQPDLVSNLVSLLVLLQVLCVPLVVVLVQNPDDDDQVVLCVVVVDDPVVLVVLLLVLLLLLLVLLVVLVVLLVVQVVCVVPDPPGDCPVQLVSLVVSLVSCVSSVVSSLNSLSVCSNPDDPSSSNSSSSSNNNSVSCVNPSVSNNVSSVVVVVVVVD

pLDDT: mean 92.67, std 10.65, range [34.56, 98.69]